Protein AF-A0A392R3N0-F1 (afdb_monomer)

Foldseek 3Di:
DPCPAPCVQVVVLVCQQVVCVVVVAQWSNVNDQKDWGWHADPPRDIDIDIDGTDGD

Secondary structure (DSSP, 8-state):
----TTHHHHHHHHHHHHHHHHTT-SBTTTT-SEEEEEEEETTTEEEEEEEE--B-

Mean predicted aligned error: 2.31 Å

InterPro domains:
  IPR011141 Polyketide synthase, type III [PTHR11877] (1-54)
  IPR012328 Chalcone/stilbene synthase, C-terminal [PF02797] (1-54)
  IPR016039 Thiolase-like [G3DSA:3.40.47.10] (1-56)
  IPR016039 Thiolase-like [SSF53901] (1-53)

pLDDT: mean 97.36, std 2.29, range [87.44, 98.69]

Radius of gyration: 12.71 Å; Cα contacts (8 Å, |Δi|>4): 79; chains: 1; bounding box: 28×11×36 Å

Sequence (56 aa):
YGNMSSACVLFILDEMRKKSAKDGLKTTGEGLDWGVLFGFGPGLTIEAVVLHSVAI

Organism: NCBI:txid97028

Structure (mmCIF, N/CA/C/O backbone):
data_AF-A0A392R3N0-F1
#
_entry.id   AF-A0A392R3N0-F1
#
loop_
_atom_site.group_PDB
_atom_site.id
_atom_site.type_symbol
_atom_site.label_atom_id
_atom_site.label_alt_id
_atom_site.label_comp_id
_atom_site.label_asym_id
_atom_site.label_entity_id
_atom_site.label_seq_id
_atom_site.pdbx_PDB_ins_code
_atom_site.Cartn_x
_atom_site.Cartn_y
_atom_site.Cartn_z
_atom_site.occupancy
_atom_site.B_iso_or_equiv
_atom_site.auth_seq_id
_atom_site.auth_comp_id
_atom_site.auth_asym_id
_atom_site.auth_atom_id
_atom_site.pdbx_PDB_model_num
ATOM 1 N N . TYR A 1 1 ? 12.720 5.441 5.137 1.00 91.62 1 TYR A N 1
ATOM 2 C CA . TYR A 1 1 ? 13.529 4.340 4.581 1.00 91.62 1 TYR A CA 1
ATOM 3 C C . TYR A 1 1 ? 14.145 4.628 3.208 1.00 91.62 1 TYR A C 1
ATOM 5 O O . TYR A 1 1 ? 14.875 3.785 2.706 1.00 91.62 1 TYR A O 1
ATOM 13 N N . GLY A 1 2 ? 13.921 5.806 2.602 1.00 96.81 2 GLY A N 1
ATOM 14 C CA . GLY A 1 2 ? 14.344 6.036 1.217 1.00 96.81 2 GLY A CA 1
ATOM 15 C C . GLY A 1 2 ? 13.585 5.134 0.238 1.00 96.81 2 GLY A C 1
ATOM 16 O O . GLY A 1 2 ? 12.598 4.500 0.612 1.00 96.81 2 GLY A O 1
ATOM 17 N N . ASN A 1 3 ? 14.041 5.086 -1.013 1.00 95.94 3 ASN A N 1
ATOM 18 C CA . ASN A 1 3 ? 13.492 4.176 -2.011 1.00 95.94 3 ASN A CA 1
ATOM 19 C C . ASN A 1 3 ? 14.106 2.774 -1.841 1.00 95.94 3 ASN A C 1
ATOM 21 O O . ASN A 1 3 ? 15.257 2.548 -2.200 1.00 95.94 3 ASN A O 1
ATOM 25 N N . MET A 1 4 ? 13.319 1.843 -1.308 1.00 97.31 4 MET A N 1
ATOM 26 C CA . MET A 1 4 ? 13.641 0.422 -1.143 1.00 97.31 4 MET A CA 1
ATOM 27 C C . MET A 1 4 ? 13.165 -0.443 -2.323 1.00 97.31 4 MET A C 1
ATOM 29 O O . MET A 1 4 ? 12.995 -1.654 -2.173 1.00 97.31 4 MET A O 1
ATOM 33 N N . SER A 1 5 ? 12.922 0.156 -3.493 1.00 95.81 5 SER A N 1
ATOM 34 C CA . SER A 1 5 ? 12.375 -0.527 -4.669 1.00 95.81 5 SER A CA 1
ATOM 35 C C . SER A 1 5 ? 11.011 -1.172 -4.356 1.00 95.81 5 SER A C 1
ATOM 37 O O . SER A 1 5 ? 10.155 -0.538 -3.734 1.00 95.81 5 SER A O 1
ATOM 39 N N . SER A 1 6 ? 10.793 -2.424 -4.757 1.00 95.19 6 SER A N 1
ATOM 40 C CA . SER A 1 6 ? 9.532 -3.158 -4.590 1.00 95.19 6 SER A CA 1
ATOM 41 C C . SER A 1 6 ? 9.050 -3.273 -3.138 1.00 95.19 6 SER A C 1
ATOM 43 O O . SER A 1 6 ? 7.849 -3.359 -2.903 1.00 95.19 6 SER A O 1
ATOM 45 N N . ALA A 1 7 ? 9.945 -3.220 -2.146 1.00 97.12 7 ALA A N 1
ATOM 46 C CA . ALA A 1 7 ? 9.558 -3.319 -0.739 1.00 97.12 7 ALA A CA 1
ATOM 47 C C . ALA A 1 7 ? 8.848 -2.058 -0.206 1.00 97.12 7 ALA A C 1
ATOM 49 O O . ALA A 1 7 ? 8.132 -2.145 0.792 1.00 97.12 7 ALA A O 1
ATOM 50 N N . CYS A 1 8 ? 9.007 -0.895 -0.856 1.00 98.00 8 CYS A N 1
ATOM 51 C CA . CYS A 1 8 ? 8.424 0.377 -0.405 1.00 98.00 8 CYS A CA 1
ATOM 52 C C . CYS A 1 8 ? 6.923 0.278 -0.129 1.00 98.00 8 CYS A C 1
ATOM 54 O O . CYS A 1 8 ? 6.459 0.705 0.925 1.00 98.00 8 CYS A O 1
ATOM 56 N N . VAL A 1 9 ? 6.170 -0.297 -1.067 1.00 97.44 9 VAL A N 1
ATOM 57 C CA . VAL A 1 9 ? 4.704 -0.335 -0.990 1.00 97.44 9 VAL A CA 1
ATOM 58 C C . VAL A 1 9 ? 4.209 -1.200 0.170 1.00 97.44 9 VAL A C 1
ATOM 60 O O . VAL A 1 9 ? 3.220 -0.857 0.811 1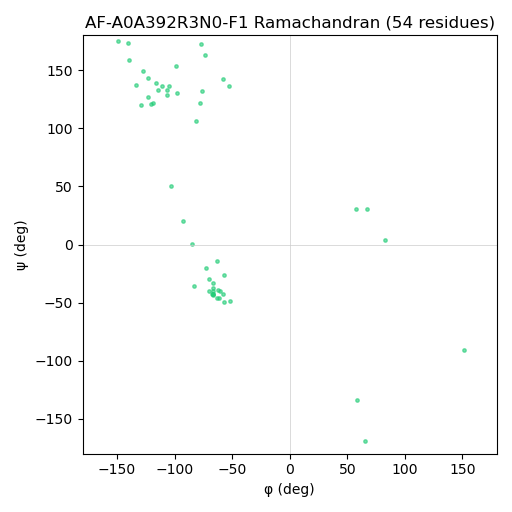.00 97.44 9 VAL A O 1
ATOM 63 N N . LEU A 1 10 ? 4.939 -2.265 0.513 1.00 97.94 10 LEU A N 1
ATOM 64 C CA . LEU A 1 10 ? 4.603 -3.136 1.641 1.00 97.94 10 LEU A CA 1
ATOM 65 C C . LEU A 1 10 ? 4.829 -2.427 2.981 1.00 97.94 10 LEU A C 1
ATOM 67 O O . LEU A 1 10 ? 4.001 -2.537 3.881 1.00 97.94 10 LEU A O 1
ATOM 71 N N . PHE A 1 11 ? 5.908 -1.650 3.097 1.00 98.19 11 PHE A N 1
ATOM 72 C CA . PHE A 1 11 ? 6.160 -0.829 4.284 1.00 98.19 11 PHE A CA 1
ATOM 73 C C . PHE A 1 11 ? 5.132 0.295 4.430 1.00 98.19 11 PHE A C 1
ATOM 75 O O . PHE A 1 11 ? 4.702 0.580 5.543 1.00 98.19 11 PHE A O 1
ATOM 82 N N . ILE A 1 12 ? 4.699 0.909 3.325 1.00 98.31 12 ILE A N 1
ATOM 83 C CA . ILE A 1 12 ? 3.639 1.926 3.353 1.00 98.31 12 ILE A CA 1
ATOM 84 C C . ILE A 1 12 ? 2.329 1.323 3.876 1.00 98.31 12 ILE A C 1
ATOM 86 O O . ILE A 1 12 ? 1.710 1.906 4.764 1.00 98.31 12 ILE A O 1
ATOM 90 N N . LEU A 1 13 ? 1.931 0.142 3.387 1.00 98.50 13 LEU A N 1
ATOM 91 C CA . LEU A 1 13 ? 0.742 -0.557 3.890 1.00 98.50 13 LEU A CA 1
ATOM 92 C C . LEU A 1 13 ? 0.859 -0.908 5.379 1.00 98.50 13 LEU A C 1
ATOM 94 O O . LEU A 1 13 ? -0.116 -0.783 6.124 1.00 98.50 13 LEU A O 1
ATOM 98 N N . ASP A 1 14 ? 2.045 -1.336 5.818 1.00 98.56 14 ASP A N 1
ATOM 99 C CA . ASP A 1 14 ? 2.299 -1.685 7.213 1.00 98.56 14 ASP A CA 1
ATOM 100 C C . ASP A 1 14 ? 2.213 -0.467 8.147 1.00 98.56 14 ASP A C 1
ATOM 102 O O . ASP A 1 14 ? 1.580 -0.538 9.202 1.00 98.56 14 ASP A O 1
ATOM 106 N N . GLU A 1 15 ? 2.773 0.671 7.743 1.00 98.56 15 GLU A N 1
ATOM 107 C CA . GLU A 1 15 ? 2.659 1.918 8.502 1.00 98.56 15 GLU A CA 1
ATOM 108 C C . GLU A 1 15 ? 1.222 2.457 8.509 1.00 98.56 15 GLU A C 1
ATOM 110 O O . GLU A 1 15 ? 0.713 2.824 9.569 1.00 98.56 15 GLU A O 1
ATOM 115 N N . MET A 1 16 ? 0.523 2.432 7.368 1.00 98.56 16 MET A N 1
ATOM 116 C CA . MET A 1 16 ? -0.872 2.879 7.254 1.00 98.56 16 MET A CA 1
ATOM 117 C C . MET A 1 16 ? -1.798 2.115 8.211 1.00 98.56 16 MET A C 1
ATOM 119 O O . MET A 1 16 ? -2.540 2.733 8.983 1.00 98.56 16 MET A O 1
ATOM 123 N N . ARG A 1 17 ? -1.731 0.774 8.229 1.00 98.50 17 ARG A N 1
ATOM 124 C CA . ARG A 1 17 ? -2.585 -0.032 9.122 1.00 98.50 17 ARG A CA 1
ATOM 125 C C . ARG A 1 17 ? -2.237 0.185 10.599 1.00 98.50 17 ARG A C 1
ATOM 127 O O . ARG A 1 17 ? -3.138 0.261 11.431 1.00 98.50 17 ARG A O 1
ATOM 134 N N . LYS A 1 18 ? -0.942 0.296 10.935 1.00 98.69 18 LYS A N 1
ATOM 135 C CA . LYS A 1 18 ? -0.471 0.491 12.318 1.00 98.69 18 LYS A CA 1
ATOM 136 C C . LYS A 1 18 ? -0.895 1.851 12.849 1.00 98.69 18 LYS A C 1
ATOM 138 O O . LYS A 1 18 ? -1.365 1.941 13.981 1.00 98.69 18 LYS A O 1
ATOM 143 N N . LYS A 1 19 ? -0.759 2.893 12.028 1.00 98.69 19 LYS A N 1
ATOM 144 C CA . LYS A 1 19 ? -1.214 4.242 12.356 1.00 98.69 19 LYS A CA 1
ATOM 145 C C . LYS A 1 19 ? -2.729 4.279 12.536 1.00 98.69 19 LYS A C 1
ATOM 147 O O . LYS A 1 19 ? -3.191 4.783 13.551 1.00 98.69 19 LYS A O 1
ATOM 152 N N . SER A 1 20 ? -3.486 3.662 11.627 1.00 98.62 20 SER A N 1
ATOM 153 C CA . SER A 1 20 ? -4.949 3.602 11.733 1.00 98.62 20 SER A CA 1
ATOM 154 C C . SER A 1 20 ? -5.411 2.950 13.041 1.00 98.62 20 SER A C 1
ATOM 156 O O . SER A 1 20 ? -6.295 3.478 13.711 1.00 98.62 20 SER A O 1
ATOM 158 N N . ALA A 1 21 ? -4.766 1.849 13.445 1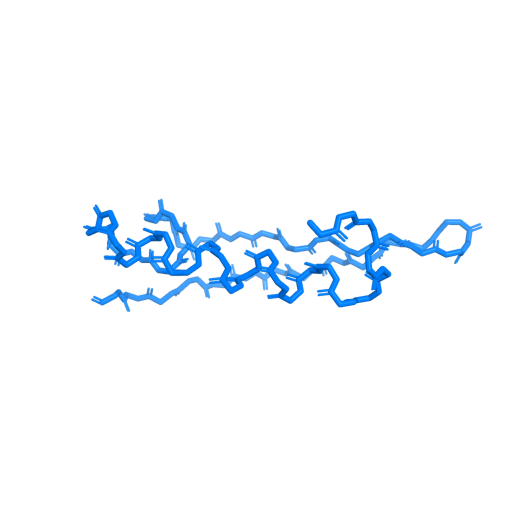.00 98.38 21 ALA A N 1
ATOM 159 C CA . ALA A 1 21 ? -5.042 1.185 14.719 1.00 98.38 21 ALA A CA 1
ATOM 160 C C . ALA A 1 21 ? -4.645 2.037 15.933 1.00 98.38 21 ALA A C 1
ATOM 162 O O . ALA A 1 21 ? -5.403 2.133 16.895 1.00 98.38 21 ALA A O 1
ATOM 163 N N . LYS A 1 22 ? -3.477 2.688 15.885 1.00 98.56 22 LYS A N 1
ATOM 164 C CA . LYS A 1 22 ? -3.001 3.580 16.951 1.00 98.56 22 LYS A CA 1
ATOM 165 C C . LYS A 1 22 ? -3.927 4.780 17.164 1.00 98.56 22 LYS A C 1
ATOM 167 O O . LYS A 1 22 ? -4.151 5.172 18.306 1.00 98.56 22 LYS A O 1
ATOM 172 N N . ASP A 1 23 ? -4.456 5.337 16.081 1.00 98.31 23 ASP A N 1
ATOM 173 C CA . ASP A 1 23 ? -5.319 6.520 16.102 1.00 98.31 23 ASP A CA 1
ATOM 174 C C . ASP A 1 23 ? -6.799 6.162 16.369 1.00 98.31 23 ASP A C 1
ATOM 176 O O . ASP A 1 23 ? -7.647 7.051 16.433 1.00 98.31 23 ASP A O 1
ATOM 180 N N . GLY A 1 24 ? -7.124 4.874 16.553 1.00 97.94 24 GLY A N 1
ATOM 181 C CA . GLY A 1 24 ? -8.480 4.407 16.861 1.00 97.94 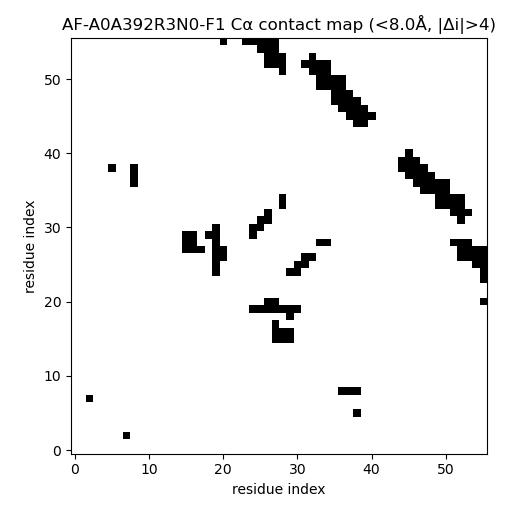24 GLY A CA 1
ATOM 182 C C . GLY A 1 24 ? -9.473 4.606 15.714 1.00 97.94 24 GLY A C 1
ATOM 183 O O . GLY A 1 24 ? -10.657 4.857 15.951 1.00 97.94 24 GLY A O 1
ATOM 184 N N . LEU A 1 25 ? -8.997 4.548 14.468 1.00 98.44 25 LEU A N 1
ATOM 185 C CA . LEU A 1 25 ? -9.843 4.708 13.289 1.00 98.44 25 LEU A CA 1
ATOM 186 C C . LEU A 1 25 ? -10.712 3.469 13.056 1.00 98.44 25 LEU A C 1
ATOM 188 O O . LEU A 1 25 ? -10.459 2.387 13.578 1.00 98.44 25 LEU A O 1
ATOM 192 N N . LYS A 1 26 ? -11.757 3.632 12.240 1.00 98.19 26 LYS A N 1
ATOM 193 C CA . LYS A 1 26 ? -12.738 2.567 11.983 1.00 98.19 26 LYS A CA 1
ATOM 194 C C . LYS A 1 26 ? -12.179 1.406 11.161 1.00 98.19 26 LYS A C 1
ATOM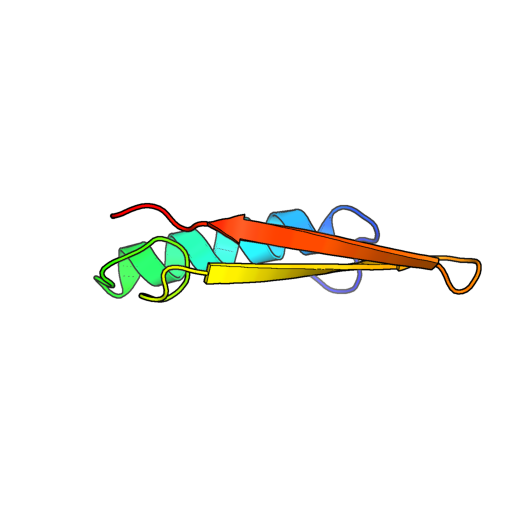 196 O O . LYS A 1 26 ? -12.678 0.294 11.287 1.00 98.19 26 LYS A O 1
ATOM 201 N N . THR A 1 27 ? -11.201 1.666 10.293 1.00 98.69 27 THR A N 1
ATOM 202 C CA . THR A 1 27 ? -10.675 0.684 9.338 1.00 98.69 27 THR A CA 1
ATOM 203 C C . THR A 1 27 ? -9.160 0.782 9.211 1.00 98.69 27 THR A C 1
ATOM 205 O O . THR A 1 27 ? -8.569 1.830 9.477 1.00 98.69 27 THR A O 1
ATOM 208 N N . THR A 1 28 ? -8.526 -0.289 8.734 1.00 98.69 28 THR A N 1
ATOM 209 C CA . THR A 1 28 ? -7.084 -0.351 8.446 1.00 98.69 28 THR A CA 1
ATOM 210 C C . THR A 1 28 ? -6.623 0.613 7.347 1.00 98.69 28 THR A C 1
ATOM 212 O O . THR A 1 28 ? -5.420 0.827 7.206 1.00 98.69 28 THR A O 1
ATOM 215 N N . GLY A 1 29 ? -7.557 1.181 6.576 1.00 98.56 29 GLY A N 1
ATOM 216 C CA . GLY A 1 29 ? -7.322 2.139 5.494 1.00 98.56 29 GLY A CA 1
ATOM 217 C C . GLY A 1 29 ? -7.651 3.570 5.909 1.00 98.56 29 GLY A C 1
ATOM 218 O O . GLY A 1 29 ? -8.434 4.234 5.239 1.00 98.56 29 GLY A O 1
ATOM 219 N N . GLU A 1 30 ? -7.119 4.021 7.045 1.00 98.38 30 GLU A N 1
ATOM 220 C CA . GLU A 1 30 ? -7.316 5.382 7.566 1.00 98.38 30 GLU A CA 1
ATOM 221 C C . GLU A 1 30 ? -8.797 5.767 7.784 1.00 98.38 30 GLU A C 1
ATOM 223 O O . GLU A 1 30 ? -9.180 6.933 7.695 1.00 98.38 30 GLU A O 1
ATOM 228 N N . GLY A 1 31 ? -9.651 4.785 8.096 1.00 98.25 31 GLY A N 1
ATOM 229 C CA . GLY A 1 31 ? -11.092 4.987 8.287 1.00 98.25 31 GLY A CA 1
ATOM 230 C C . GLY A 1 31 ? -11.924 5.004 6.999 1.00 98.25 31 GLY A C 1
ATOM 231 O O . GLY A 1 31 ? -13.132 5.226 7.083 1.00 98.25 31 GLY A O 1
ATOM 232 N N . LEU A 1 32 ? -11.311 4.761 5.837 1.00 98.62 32 LEU A N 1
ATOM 233 C CA . LEU A 1 32 ? -11.976 4.623 4.538 1.00 98.62 32 LEU A CA 1
ATOM 234 C C . LEU A 1 32 ? -12.163 3.146 4.169 1.00 98.62 32 LEU A C 1
ATOM 236 O O . LEU A 1 32 ? -11.375 2.297 4.587 1.00 98.62 32 LEU A O 1
ATOM 240 N N . AS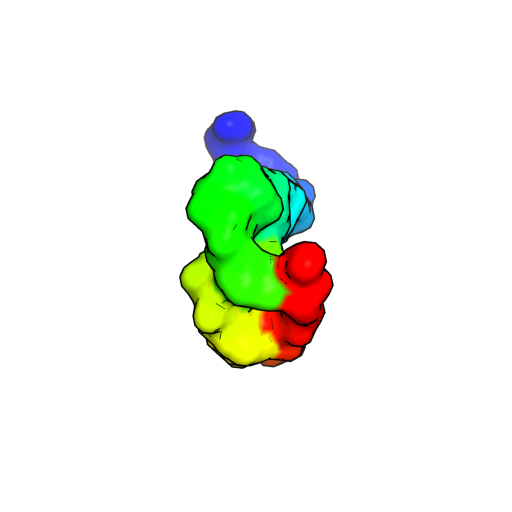P A 1 33 ? -13.173 2.836 3.355 1.00 98.31 33 ASP A N 1
ATOM 241 C CA . ASP A 1 33 ? -13.457 1.463 2.901 1.00 98.31 33 ASP A CA 1
ATOM 242 C C . ASP A 1 33 ? -12.605 1.048 1.695 1.00 98.31 33 ASP A C 1
ATOM 244 O O . ASP A 1 33 ? -12.174 -0.098 1.594 1.00 98.31 33 ASP A O 1
ATOM 248 N N . TRP A 1 34 ? -12.324 1.989 0.791 1.00 98.62 34 TRP A N 1
ATOM 249 C CA . TRP A 1 34 ? -11.650 1.723 -0.479 1.00 98.62 34 TRP A CA 1
ATOM 250 C C . TRP A 1 34 ? -10.377 2.548 -0.633 1.00 98.62 34 TRP A C 1
ATOM 252 O O . TRP A 1 34 ? -10.330 3.721 -0.260 1.00 98.62 34 TRP A O 1
ATOM 262 N N . GLY A 1 35 ? -9.363 1.942 -1.247 1.00 98.38 35 GLY A N 1
ATOM 263 C CA . GLY A 1 35 ? -8.100 2.591 -1.582 1.00 98.38 35 GLY A CA 1
ATOM 264 C C . GLY A 1 35 ? -7.470 2.014 -2.846 1.00 98.38 35 GLY A C 1
ATOM 265 O O . GLY A 1 35 ? -7.955 1.038 -3.419 1.00 98.38 35 GLY A O 1
ATOM 266 N N . VAL A 1 36 ? -6.368 2.619 -3.283 1.00 98.38 36 VAL A N 1
ATOM 267 C CA . VAL A 1 36 ? -5.571 2.142 -4.418 1.00 98.38 36 VAL A CA 1
ATOM 268 C C . VAL A 1 36 ? -4.091 2.155 -4.056 1.00 98.38 36 VAL A C 1
ATOM 270 O O . VAL A 1 36 ? -3.599 3.107 -3.450 1.00 98.38 36 VAL A O 1
ATOM 273 N N . LEU A 1 37 ? -3.381 1.096 -4.434 1.00 98.44 37 LEU A N 1
ATOM 274 C CA . LEU A 1 37 ? -1.928 1.001 -4.347 1.00 98.44 37 LEU A CA 1
ATOM 275 C C . LEU A 1 37 ? -1.337 1.109 -5.748 1.00 98.44 37 LEU A C 1
ATOM 277 O O . LEU A 1 37 ? -1.791 0.422 -6.663 1.00 98.44 37 LEU A O 1
ATOM 281 N N . PHE A 1 38 ? -0.305 1.942 -5.885 1.00 98.06 38 PHE A N 1
ATOM 282 C CA . PHE A 1 38 ? 0.440 2.106 -7.127 1.00 98.06 38 PHE A CA 1
ATOM 283 C C . PHE A 1 38 ? 1.883 1.620 -6.999 1.00 98.06 38 PHE A C 1
ATOM 285 O O . PHE A 1 38 ? 2.592 1.99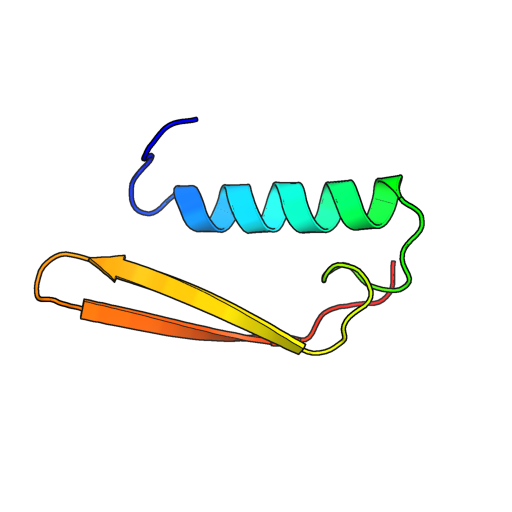1 -6.060 1.00 98.06 38 PHE A O 1
ATOM 292 N N . GLY A 1 39 ? 2.321 0.834 -7.980 1.00 97.75 39 GLY A N 1
ATOM 293 C CA . GLY A 1 39 ? 3.718 0.489 -8.226 1.00 97.75 39 GLY A CA 1
ATOM 294 C C . GLY A 1 39 ? 4.209 1.139 -9.519 1.00 97.75 39 GLY A C 1
ATOM 295 O O . GLY A 1 39 ? 3.502 1.128 -10.524 1.00 97.75 39 GLY A O 1
ATOM 296 N N . PHE A 1 40 ? 5.421 1.700 -9.503 1.00 97.06 40 PHE A N 1
ATOM 297 C CA . PHE A 1 40 ? 6.050 2.327 -10.669 1.00 97.06 40 PHE A CA 1
ATOM 298 C C . PHE A 1 40 ? 7.401 1.667 -10.945 1.00 97.06 40 PHE A C 1
ATOM 300 O O . PHE A 1 40 ? 8.246 1.595 -10.050 1.00 97.06 40 PHE A O 1
ATOM 307 N N . GLY A 1 41 ? 7.612 1.200 -12.177 1.00 96.44 41 GLY A N 1
ATOM 308 C CA . GLY A 1 41 ? 8.819 0.462 -12.563 1.00 96.44 41 GLY A CA 1
ATOM 309 C C . GLY A 1 41 ? 9.350 0.809 -13.961 1.00 96.44 41 GLY A C 1
ATOM 310 O O . GLY A 1 41 ? 8.706 1.563 -14.700 1.00 96.44 41 GLY A O 1
ATOM 311 N N . PRO A 1 42 ? 10.528 0.270 -14.341 1.00 93.44 42 PRO A N 1
ATOM 312 C CA . PRO A 1 42 ? 11.129 0.483 -15.660 1.00 93.44 42 PRO A CA 1
ATOM 313 C C . PRO A 1 42 ? 10.160 0.143 -16.804 1.00 93.44 42 PRO A C 1
ATOM 315 O O . PRO A 1 42 ? 9.442 -0.855 -16.740 1.00 93.44 42 PRO A O 1
ATOM 318 N N . GLY A 1 43 ? 10.114 0.996 -17.833 1.00 88.56 43 GLY A N 1
ATOM 319 C CA . GLY A 1 43 ? 9.101 0.918 -18.889 1.00 88.56 43 GLY A CA 1
ATOM 320 C C . GLY A 1 43 ? 8.791 2.273 -19.529 1.00 88.56 43 GLY 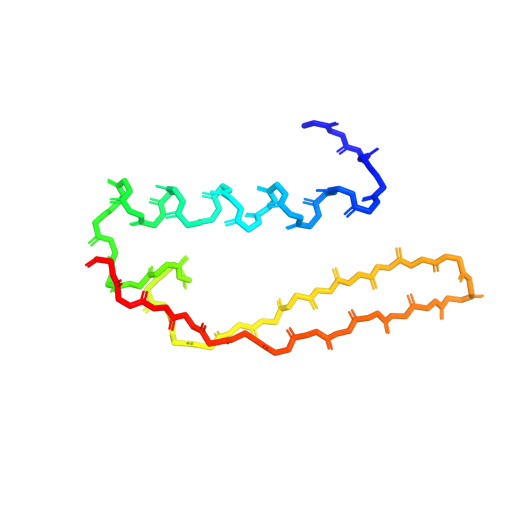A C 1
ATOM 321 O O . GLY A 1 43 ? 9.445 2.655 -20.489 1.00 88.56 43 GLY A O 1
ATOM 322 N N . LEU A 1 44 ? 7.829 3.079 -19.078 1.00 87.44 44 LEU A N 1
ATOM 323 C CA . LEU A 1 44 ? 7.121 3.176 -17.794 1.00 87.44 44 LEU A CA 1
ATOM 324 C C . LEU A 1 44 ? 6.018 2.120 -17.591 1.00 87.44 44 LEU A C 1
ATOM 326 O O . LEU A 1 44 ? 5.051 2.086 -18.348 1.00 87.44 44 LEU A O 1
ATOM 330 N N . THR A 1 45 ? 6.133 1.320 -16.528 1.00 96.62 45 THR A N 1
ATOM 331 C CA . THR A 1 45 ? 5.083 0.378 -16.098 1.00 96.62 45 THR A CA 1
ATOM 332 C C . THR A 1 45 ? 4.370 0.925 -14.864 1.00 96.62 45 THR A C 1
ATOM 334 O O . THR A 1 45 ? 5.031 1.422 -13.947 1.00 96.62 45 THR A O 1
ATOM 337 N N . ILE A 1 46 ? 3.038 0.822 -14.840 1.00 97.25 46 ILE A N 1
ATOM 338 C CA . ILE A 1 46 ? 2.197 1.171 -13.690 1.00 97.25 46 ILE A CA 1
ATOM 339 C C . ILE A 1 46 ? 1.423 -0.074 -13.266 1.00 97.25 46 ILE A C 1
ATOM 341 O O . ILE A 1 46 ? 0.641 -0.618 -14.044 1.00 97.25 46 ILE A O 1
ATOM 345 N N . GLU A 1 47 ? 1.618 -0.493 -12.024 1.00 97.94 47 GLU A N 1
ATOM 346 C CA . GLU A 1 47 ? 0.777 -1.489 -11.365 1.00 97.94 47 GLU A CA 1
ATOM 347 C C . GLU A 1 47 ? -0.245 -0.757 -10.497 1.00 97.94 47 GLU A C 1
ATOM 349 O O . GLU A 1 47 ? 0.126 0.129 -9.729 1.00 97.94 47 GLU A O 1
ATOM 354 N N . ALA A 1 48 ? -1.525 -1.106 -10.621 1.00 98.00 48 ALA A N 1
ATOM 355 C CA . ALA A 1 48 ? -2.607 -0.515 -9.842 1.00 98.00 48 ALA A CA 1
ATOM 356 C C . ALA A 1 48 ? -3.446 -1.623 -9.202 1.00 98.00 48 ALA A C 1
ATOM 358 O O . ALA A 1 48 ? -4.019 -2.457 -9.905 1.00 98.00 48 ALA A O 1
ATOM 359 N N . VAL A 1 49 ? -3.526 -1.624 -7.873 1.00 98.50 49 VAL A N 1
ATOM 360 C CA . VAL A 1 49 ? -4.309 -2.601 -7.107 1.00 98.50 49 VAL A CA 1
ATOM 361 C C . VAL A 1 49 ? -5.380 -1.866 -6.319 1.00 98.50 49 VAL A C 1
ATOM 363 O O . VAL A 1 49 ? -5.067 -1.003 -5.500 1.00 98.50 49 VAL A O 1
ATOM 366 N N . VAL A 1 50 ? -6.644 -2.214 -6.557 1.00 98.44 50 VAL A N 1
ATOM 367 C CA . VAL A 1 50 ? -7.763 -1.744 -5.731 1.00 98.44 50 VAL A CA 1
ATOM 368 C C . VAL A 1 50 ? -7.760 -2.521 -4.420 1.00 98.44 50 VAL A C 1
ATOM 370 O O . VAL A 1 50 ? -7.657 -3.747 -4.415 1.00 98.44 50 VAL A O 1
ATOM 373 N N . LEU A 1 51 ? -7.878 -1.800 -3.312 1.00 98.62 51 LEU A N 1
ATOM 374 C CA . LEU A 1 51 ? -7.873 -2.344 -1.962 1.00 98.62 51 LEU A CA 1
ATOM 375 C C . LEU A 1 51 ? -9.221 -2.092 -1.294 1.00 98.62 51 LEU A C 1
ATOM 377 O O . LEU A 1 51 ? -9.764 -0.992 -1.391 1.00 98.62 51 LEU A O 1
ATOM 381 N N . HIS A 1 52 ? -9.706 -3.096 -0.571 1.00 98.50 52 HIS A N 1
ATOM 382 C CA . HIS A 1 52 ? -10.778 -2.948 0.405 1.00 98.50 52 HIS A CA 1
ATOM 383 C C . HIS A 1 52 ? -10.168 -3.044 1.803 1.00 98.50 52 HIS A C 1
ATOM 385 O O . HIS A 1 52 ? -9.415 -3.982 2.087 1.00 98.50 52 HIS A O 1
ATOM 391 N N . SER A 1 53 ? -10.453 -2.076 2.666 1.00 98.38 53 SER A N 1
ATOM 392 C CA . SER A 1 53 ? -9.969 -2.079 4.043 1.00 98.38 53 SER A CA 1
ATOM 393 C C . SER A 1 53 ? -10.777 -3.046 4.918 1.00 98.38 53 SER A C 1
ATOM 395 O O . SER A 1 53 ? -11.768 -3.643 4.491 1.00 98.38 53 SER A O 1
ATOM 397 N N . VAL A 1 54 ? -10.326 -3.246 6.153 1.00 98.44 54 VAL A N 1
ATOM 398 C CA . VAL A 1 54 ? -11.003 -4.101 7.139 1.00 98.44 54 VAL A CA 1
ATOM 399 C C . VAL A 1 54 ? -11.204 -3.299 8.418 1.00 98.44 54 VAL A C 1
ATOM 401 O O . VAL A 1 54 ? -10.396 -2.420 8.716 1.00 98.44 54 VAL A O 1
ATOM 404 N N . ALA A 1 55 ? -12.270 -3.58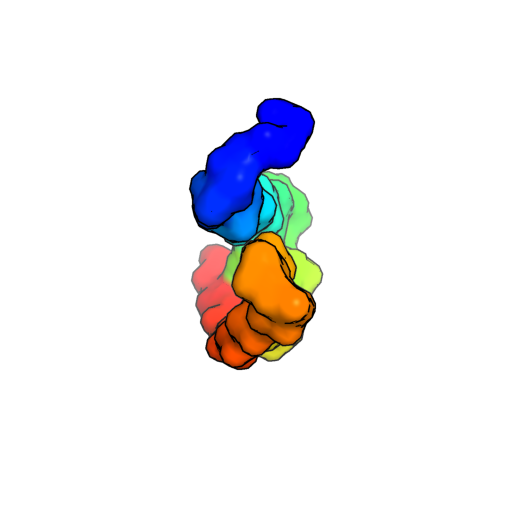9 9.165 1.00 97.62 55 ALA A N 1
ATOM 405 C CA . ALA A 1 55 ? -12.481 -3.015 10.491 1.00 97.62 55 ALA A CA 1
ATOM 406 C C . ALA A 1 55 ? -11.307 -3.345 11.435 1.00 97.62 55 ALA A C 1
ATOM 408 O O . ALA A 1 55 ? -10.735 -4.435 11.348 1.00 97.62 55 ALA A O 1
ATOM 409 N N . ILE A 1 56 ? -10.944 -2.387 12.293 1.00 93.38 56 ILE A N 1
ATOM 410 C CA . ILE A 1 56 ? -9.900 -2.527 13.327 1.00 93.38 56 ILE A CA 1
ATOM 411 C C . ILE A 1 56 ? -10.477 -3.154 14.595 1.00 93.38 56 ILE A C 1
ATOM 413 O O . ILE A 1 56 ? -11.611 -2.780 14.971 1.00 93.38 56 ILE A O 1
#

Nearest PDB structures (foldseek):
  8v8n-assembly1_A  TM=1.006E+00  e=1.238E-06  Panicum virgatum
  4yjy-assembly1_B  TM=1.006E+00  e=1.418E-06  Oryza sativa Indica Group
  3tsy-assembly1_A-2  TM=1.002E+00  e=1.857E-06  Arabidopsis thaliana
  6dx9-assembly1_B  TM=1.004E+00  e=6.705E-06  Equisetum arvense
  2d52-assembly1_B  TM=1.004E+00  e=2.262E-05  Aloe arborescens

Solvent-accessible surface area (backbone atoms only — not comparable to full-atom values): 3378 Å² total; per-residue (Å²): 131,79,90,57,65,85,56,43,62,59,53,51,54,52,49,43,31,52,48,15,55,73,72,68,35,64,11,38,47,73,50,38,61,70,49,75,49,78,45,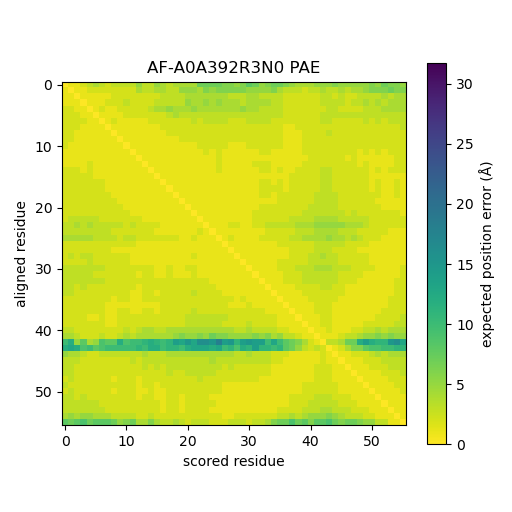80,50,89,88,88,40,77,47,79,44,83,42,75,46,48,76,104